Protein AF-A0A9E5ED87-F1 (afdb_monomer_lite)

pLDDT: mean 91.37, std 9.78, range [48.88, 98.62]

Radius of gyration: 17.87 Å; chains: 1; bounding box: 49×53×45 Å

Structure (mmCIF, N/CA/C/O backbone):
data_AF-A0A9E5ED87-F1
#
_entry.id   AF-A0A9E5ED87-F1
#
loop_
_atom_site.group_PDB
_atom_site.id
_atom_site.type_symbol
_atom_site.label_atom_id
_atom_site.label_alt_id
_atom_site.label_comp_id
_atom_site.label_asym_id
_atom_site.label_entity_id
_atom_site.label_seq_id
_atom_site.pdbx_PDB_ins_code
_atom_site.Cartn_x
_atom_site.Cartn_y
_atom_site.Cartn_z
_atom_site.occupancy
_atom_site.B_iso_or_equiv
_atom_site.auth_seq_id
_atom_site.auth_comp_id
_atom_site.auth_asym_id
_atom_site.auth_atom_id
_atom_site.pdbx_PDB_model_num
ATOM 1 N N . MET A 1 1 ? -8.571 -17.350 7.091 1.00 70.75 1 MET A N 1
ATOM 2 C CA . MET A 1 1 ? -7.496 -16.351 7.302 1.00 70.75 1 MET A CA 1
ATOM 3 C C . MET A 1 1 ? -8.154 -15.015 7.634 1.00 70.75 1 MET A C 1
ATOM 5 O O . MET A 1 1 ? -9.124 -14.682 6.965 1.00 70.75 1 MET A O 1
ATOM 9 N N . LYS A 1 2 ? -7.715 -14.290 8.672 1.00 86.62 2 LYS A N 1
ATOM 10 C CA . LYS A 1 2 ? -8.304 -12.982 9.034 1.00 86.62 2 LYS A CA 1
ATOM 11 C C . LYS A 1 2 ? -7.718 -11.874 8.153 1.00 86.62 2 LYS A C 1
ATOM 13 O O . LYS A 1 2 ? -6.539 -11.945 7.804 1.00 86.62 2 LYS A O 1
ATOM 18 N N . SER A 1 3 ? -8.492 -10.847 7.821 1.00 94.38 3 SER A N 1
ATOM 19 C CA . SER A 1 3 ? -7.959 -9.609 7.234 1.00 94.38 3 SER A CA 1
ATOM 20 C C . SER A 1 3 ? -7.042 -8.879 8.201 1.00 94.38 3 SER A C 1
ATOM 22 O O . SER A 1 3 ? -6.999 -9.190 9.396 1.00 94.38 3 SER A O 1
ATOM 24 N N . ILE A 1 4 ? -6.316 -7.901 7.675 1.00 96.94 4 ILE A N 1
ATOM 25 C CA . ILE A 1 4 ? -5.517 -6.973 8.466 1.00 96.94 4 ILE A CA 1
ATOM 26 C C . ILE A 1 4 ? -5.815 -5.531 8.054 1.00 96.94 4 ILE A C 1
ATOM 28 O O . ILE A 1 4 ? -6.082 -5.265 6.884 1.00 96.94 4 ILE A O 1
ATOM 32 N N . ALA A 1 5 ? -5.773 -4.603 9.001 1.00 97.81 5 ALA A N 1
ATOM 33 C CA . ALA A 1 5 ? -5.814 -3.171 8.765 1.00 97.81 5 ALA A CA 1
ATOM 34 C C . ALA A 1 5 ? -4.552 -2.537 9.358 1.00 97.81 5 ALA A C 1
ATOM 36 O O . ALA A 1 5 ? -4.281 -2.702 10.546 1.00 97.81 5 ALA A O 1
ATOM 37 N N . VAL A 1 6 ? -3.773 -1.840 8.532 1.00 98.44 6 VAL A N 1
ATOM 38 C CA . VAL A 1 6 ? -2.441 -1.334 8.901 1.00 98.44 6 VAL A CA 1
ATOM 39 C C . VAL A 1 6 ? -2.485 0.181 9.076 1.00 98.44 6 VAL A C 1
ATOM 41 O O . VAL A 1 6 ? -2.914 0.886 8.168 1.00 98.44 6 VAL A O 1
ATOM 44 N N . PHE A 1 7 ? -2.012 0.680 10.220 1.00 97.81 7 PHE A N 1
ATOM 45 C CA . PHE A 1 7 ? -2.009 2.097 10.608 1.00 97.81 7 PHE A CA 1
ATOM 46 C C . PHE A 1 7 ? -0.663 2.529 11.220 1.00 97.81 7 PHE A C 1
ATOM 48 O O . PHE A 1 7 ? -0.617 3.341 12.139 1.00 97.81 7 PHE A O 1
ATOM 55 N N . HIS A 1 8 ? 0.464 1.970 10.779 1.00 96.94 8 HIS A N 1
ATOM 56 C CA . HIS A 1 8 ? 1.771 2.422 11.268 1.00 96.94 8 HIS A CA 1
ATOM 57 C C . HIS A 1 8 ? 2.128 3.828 10.756 1.00 96.94 8 HIS A C 1
ATOM 59 O O . HIS A 1 8 ? 2.085 4.085 9.556 1.00 96.94 8 HIS A O 1
ATOM 65 N N . SER A 1 9 ? 2.554 4.722 11.651 1.00 93.50 9 SER A N 1
ATOM 66 C CA . SER A 1 9 ? 3.080 6.041 11.260 1.00 93.50 9 SER A CA 1
ATOM 67 C C . SER A 1 9 ? 4.445 5.959 10.575 1.00 93.50 9 SER A C 1
ATOM 69 O O . SER A 1 9 ? 4.753 6.801 9.737 1.00 93.50 9 SER A O 1
ATOM 71 N N . ASP A 1 10 ? 5.250 4.945 10.910 1.00 93.75 10 ASP A N 1
ATOM 72 C CA . ASP A 1 10 ? 6.524 4.676 10.242 1.00 93.75 10 ASP A CA 1
ATOM 73 C C . ASP A 1 10 ? 6.281 4.046 8.854 1.00 93.75 10 ASP A C 1
ATOM 75 O O . ASP A 1 10 ? 5.737 2.935 8.778 1.00 93.75 10 ASP A O 1
ATOM 79 N N . PRO A 1 11 ? 6.687 4.701 7.748 1.00 92.56 11 PRO A N 1
ATOM 80 C CA . PRO A 1 11 ? 6.401 4.215 6.400 1.00 92.56 11 PRO A CA 1
ATOM 81 C C . PRO A 1 11 ? 7.032 2.858 6.080 1.00 92.56 11 PRO A C 1
ATOM 83 O O . PRO A 1 11 ? 6.466 2.082 5.308 1.00 92.56 11 PRO A O 1
ATOM 86 N N . LYS A 1 12 ? 8.197 2.550 6.663 1.00 92.56 12 LYS A N 1
ATOM 87 C CA . LYS A 1 12 ? 8.900 1.287 6.417 1.00 92.56 12 LYS A CA 1
ATOM 88 C C . LYS A 1 12 ? 8.153 0.129 7.073 1.00 92.56 12 LYS A C 1
ATOM 90 O O . LYS A 1 12 ? 7.877 -0.863 6.402 1.00 92.56 12 LYS A O 1
ATOM 95 N N . LYS A 1 13 ? 7.772 0.276 8.344 1.00 95.31 13 LYS A N 1
ATOM 96 C CA . LYS A 1 13 ? 6.963 -0.704 9.077 1.00 95.31 13 LYS A CA 1
ATOM 97 C C . LYS A 1 13 ? 5.590 -0.879 8.431 1.00 95.31 13 LYS A C 1
ATOM 99 O O . LYS A 1 13 ? 5.134 -2.006 8.271 1.00 95.31 13 LYS A O 1
ATOM 104 N N . TYR A 1 14 ? 4.969 0.220 7.997 1.00 97.06 14 TYR A N 1
ATOM 105 C CA . TYR A 1 14 ? 3.706 0.188 7.260 1.00 97.06 14 TYR A CA 1
ATOM 106 C C . TYR A 1 14 ? 3.799 -0.695 6.013 1.00 97.06 14 TYR A C 1
ATOM 108 O O . TYR A 1 14 ? 3.010 -1.620 5.837 1.00 97.06 14 TYR A O 1
ATOM 116 N N . LEU A 1 15 ? 4.787 -0.425 5.155 1.00 95.81 15 LEU A N 1
ATOM 117 C CA . LEU A 1 15 ? 4.983 -1.175 3.919 1.00 95.81 15 LEU A CA 1
ATOM 118 C C . LEU A 1 15 ? 5.344 -2.631 4.182 1.00 95.81 15 LEU A C 1
ATOM 120 O O . LEU A 1 15 ? 4.827 -3.505 3.495 1.00 95.81 15 LEU A O 1
ATOM 124 N N . GLN A 1 16 ? 6.188 -2.905 5.174 1.00 95.94 16 GLN A N 1
ATOM 125 C CA . G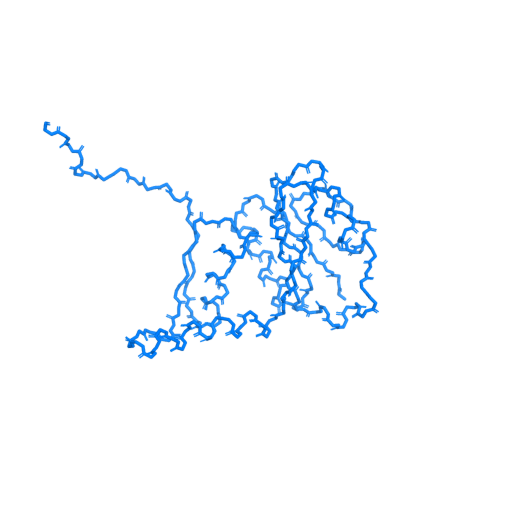LN A 1 16 ? 6.539 -4.272 5.539 1.00 95.94 16 GLN A CA 1
ATOM 126 C C . GLN A 1 16 ? 5.293 -5.089 5.902 1.00 95.94 16 GLN A C 1
ATOM 128 O O . GLN A 1 16 ? 5.124 -6.190 5.378 1.00 95.94 16 GLN A O 1
ATOM 133 N N . GLU A 1 17 ? 4.406 -4.545 6.735 1.00 97.62 17 GLU A N 1
ATOM 134 C CA . GLU A 1 17 ? 3.181 -5.232 7.155 1.00 97.62 17 GLU A CA 1
ATOM 135 C C . GLU A 1 17 ? 2.219 -5.433 5.974 1.00 97.62 17 GLU A C 1
ATOM 137 O O . GLU A 1 17 ? 1.752 -6.546 5.725 1.00 97.62 17 GLU A O 1
ATOM 142 N N . VAL A 1 18 ? 1.992 -4.380 5.175 1.00 97.25 18 VAL A N 1
ATOM 143 C CA . VAL A 1 18 ? 1.122 -4.439 3.987 1.00 97.25 18 VAL A CA 1
ATOM 144 C C . VAL A 1 18 ?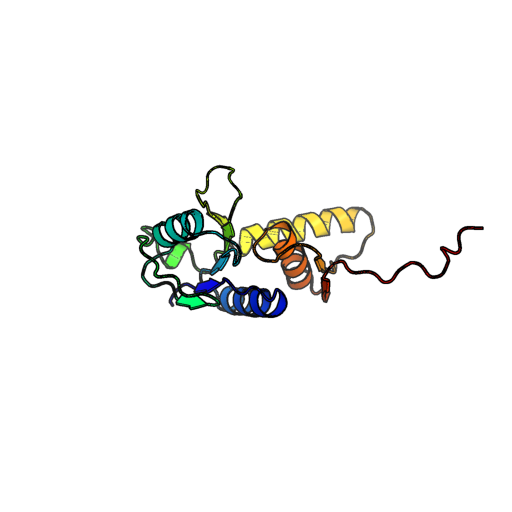 1.623 -5.471 2.979 1.00 97.25 18 VAL A C 1
ATOM 146 O O . VAL A 1 18 ? 0.848 -6.318 2.537 1.00 97.25 18 VAL A O 1
ATOM 149 N N . LEU A 1 19 ? 2.908 -5.432 2.619 1.00 95.38 19 LEU A N 1
ATOM 150 C CA . LEU A 1 19 ? 3.480 -6.335 1.619 1.00 95.38 19 LEU A CA 1
ATOM 151 C C . LEU A 1 19 ? 3.534 -7.779 2.122 1.00 95.38 19 LEU A C 1
ATOM 153 O O . LEU A 1 19 ? 3.278 -8.699 1.344 1.00 95.38 19 LEU A O 1
ATOM 157 N N . THR A 1 20 ? 3.813 -7.989 3.411 1.00 95.94 20 THR A N 1
ATOM 158 C CA . THR A 1 20 ? 3.797 -9.324 4.026 1.00 95.94 20 THR A CA 1
ATOM 159 C C . THR A 1 20 ? 2.388 -9.904 4.005 1.00 95.94 20 THR A C 1
ATOM 161 O O . THR A 1 20 ? 2.191 -11.037 3.565 1.00 95.94 20 THR A O 1
ATOM 164 N N . ALA A 1 21 ? 1.382 -9.138 4.425 1.00 95.06 21 ALA A N 1
ATOM 165 C CA . ALA A 1 21 ? 0.001 -9.601 4.422 1.00 95.06 21 ALA A CA 1
ATOM 166 C C . ALA A 1 21 ? -0.526 -9.857 3.001 1.00 95.06 21 ALA A C 1
ATOM 168 O O . ALA A 1 21 ? -1.121 -10.909 2.755 1.00 95.06 21 ALA A O 1
ATOM 169 N N . HIS A 1 22 ? -0.244 -8.950 2.062 1.00 93.44 22 HIS A N 1
ATOM 170 C CA . HIS A 1 22 ? -0.633 -9.091 0.659 1.00 93.44 22 HIS A CA 1
ATOM 171 C C . HIS A 1 22 ? 0.028 -10.310 -0.003 1.00 93.44 22 HIS A C 1
ATOM 173 O O . HIS A 1 22 ? -0.642 -11.077 -0.687 1.00 93.44 22 HIS A O 1
ATOM 179 N N . SER A 1 23 ? 1.317 -10.560 0.258 1.00 92.12 23 SER A N 1
ATOM 180 C CA . SER A 1 23 ? 2.024 -11.744 -0.267 1.00 92.12 23 SER A CA 1
ATOM 181 C C . SER A 1 23 ? 1.469 -13.060 0.292 1.00 92.12 23 SER A C 1
ATOM 183 O O . SER A 1 23 ? 1.527 -14.087 -0.375 1.00 92.12 23 SER A O 1
ATOM 185 N N . ASN A 1 24 ? 0.861 -13.024 1.481 1.00 92.56 24 ASN A N 1
ATOM 186 C CA . ASN A 1 24 ? 0.118 -14.143 2.069 1.00 92.56 24 ASN A CA 1
ATOM 187 C C . ASN A 1 24 ? -1.354 -14.200 1.611 1.00 92.56 24 ASN A C 1
ATOM 189 O O . ASN A 1 24 ? -2.170 -14.875 2.238 1.00 92.56 24 ASN A O 1
ATOM 193 N N . SER A 1 25 ? -1.713 -13.477 0.542 1.00 91.75 25 SER A N 1
ATOM 194 C CA . SER A 1 25 ? -3.069 -13.387 -0.019 1.00 91.75 25 SER A CA 1
ATOM 195 C C . SER A 1 25 ? -4.133 -12.914 0.979 1.00 91.75 25 SER A C 1
ATOM 197 O O . SER A 1 25 ? -5.322 -13.166 0.792 1.00 91.75 25 SER A O 1
ATOM 199 N N . ARG A 1 26 ? -3.750 -12.216 2.054 1.00 93.00 26 ARG A N 1
ATOM 200 C CA . ARG A 1 26 ? -4.717 -11.686 3.021 1.00 93.00 26 ARG A CA 1
ATOM 201 C C . ARG A 1 26 ? -5.351 -10.405 2.473 1.00 93.00 26 ARG A C 1
ATOM 203 O O . ARG A 1 26 ? -4.634 -9.597 1.889 1.00 93.00 26 ARG A O 1
ATOM 210 N N . PRO A 1 27 ? -6.647 -10.165 2.723 1.00 95.50 27 PRO A N 1
ATOM 211 C CA . PRO A 1 27 ? -7.236 -8.857 2.479 1.00 95.50 27 PRO A CA 1
ATOM 212 C C . PRO A 1 27 ? -6.600 -7.811 3.413 1.00 95.50 27 PRO A C 1
ATOM 214 O O . PRO A 1 27 ? -6.536 -8.030 4.631 1.00 95.50 27 PRO A O 1
ATOM 217 N N . VAL A 1 28 ? -6.147 -6.684 2.859 1.00 97.38 28 VAL A N 1
ATOM 218 C CA . VAL A 1 28 ? -5.419 -5.633 3.593 1.00 97.38 28 VAL A CA 1
ATOM 219 C C . VAL A 1 28 ? -6.131 -4.291 3.470 1.00 97.38 28 VAL A C 1
ATOM 221 O O . VAL A 1 28 ? -6.284 -3.758 2.374 1.00 97.38 28 VAL A O 1
ATOM 224 N N . PHE A 1 29 ? -6.504 -3.700 4.600 1.00 97.38 29 PHE A N 1
ATOM 225 C CA . PHE A 1 29 ? -7.006 -2.333 4.677 1.00 97.38 29 PHE A CA 1
ATOM 226 C C . PHE A 1 29 ? -5.868 -1.361 4.949 1.00 97.38 29 PHE A C 1
ATOM 228 O O . PHE A 1 29 ? -5.147 -1.487 5.941 1.00 97.38 29 PHE A O 1
ATOM 235 N N . LEU A 1 30 ? -5.720 -0.376 4.069 1.00 97.69 30 LEU A N 1
ATOM 236 C CA . LEU A 1 30 ? -4.708 0.653 4.214 1.00 97.69 30 LEU A CA 1
ATOM 237 C C . LEU A 1 30 ? -5.277 1.769 5.092 1.00 97.69 30 LEU A C 1
ATOM 239 O O . LEU A 1 30 ? -6.046 2.617 4.650 1.00 97.69 30 LEU A O 1
ATOM 243 N N . GLY A 1 31 ? -4.940 1.747 6.374 1.00 96.69 31 GLY A N 1
ATOM 244 C CA . GLY A 1 31 ? -5.324 2.788 7.315 1.00 96.69 31 GLY A CA 1
ATOM 245 C C . GLY A 1 31 ? -4.422 4.013 7.205 1.00 96.69 31 GLY A C 1
ATOM 246 O O . GLY A 1 31 ? -3.212 3.875 7.029 1.00 96.69 31 GLY A O 1
ATOM 247 N N . ASN A 1 32 ? -4.987 5.216 7.335 1.00 95.19 32 ASN A N 1
ATOM 248 C CA . ASN A 1 32 ? -4.180 6.418 7.539 1.00 95.19 32 ASN A CA 1
ATOM 249 C C . ASN A 1 32 ? -3.950 6.617 9.054 1.00 95.19 32 ASN A C 1
ATOM 251 O O . ASN A 1 32 ? -4.925 6.837 9.777 1.00 95.19 32 ASN A O 1
ATOM 255 N N . PRO A 1 33 ? -2.697 6.571 9.547 1.00 94.44 33 PRO A N 1
ATOM 256 C CA . PRO A 1 33 ? -2.366 6.788 10.960 1.00 94.44 33 PRO A CA 1
ATOM 257 C C . PRO A 1 33 ? -2.725 8.189 11.473 1.00 94.44 33 PRO A C 1
ATOM 259 O O . PRO A 1 33 ? -2.832 8.387 12.677 1.00 94.44 33 PRO A O 1
ATOM 262 N N . ASN A 1 34 ? -2.906 9.157 10.571 1.00 92.88 34 ASN A N 1
ATOM 263 C CA . ASN A 1 34 ? -3.180 10.554 10.908 1.00 92.88 34 ASN A CA 1
ATOM 264 C C . ASN A 1 34 ? -4.677 10.896 10.908 1.00 92.88 34 ASN A C 1
ATOM 266 O O . ASN A 1 34 ? -5.035 12.065 11.040 1.00 92.88 34 ASN A O 1
ATOM 270 N N . TRP A 1 35 ? -5.557 9.912 10.706 1.00 93.62 35 TRP A N 1
ATOM 271 C CA . TRP A 1 35 ? -6.998 10.135 10.768 1.00 93.62 35 TRP A CA 1
ATOM 272 C C . TRP A 1 35 ? -7.441 10.573 12.163 1.00 93.62 35 TRP A C 1
ATOM 274 O O . TRP A 1 35 ? -7.043 9.995 13.174 1.00 93.62 35 TRP A O 1
ATOM 284 N N . GLY A 1 36 ? -8.313 11.578 12.204 1.00 92.88 36 GLY A N 1
ATOM 285 C CA . GLY A 1 36 ? -8.959 12.024 13.424 1.00 92.88 36 GLY A CA 1
ATOM 286 C C . GLY A 1 36 ? -10.102 11.096 13.855 1.00 92.88 36 GLY A C 1
ATOM 287 O O . GLY A 1 36 ? -10.452 10.132 13.165 1.00 92.88 36 GLY A O 1
ATOM 288 N N . PRO A 1 37 ? -10.754 11.395 14.994 1.00 93.25 37 PRO A N 1
ATOM 289 C CA . PRO A 1 37 ? -11.789 10.532 15.566 1.00 93.25 37 PRO A CA 1
ATOM 290 C C . PRO A 1 37 ? -12.964 10.235 14.623 1.00 93.25 37 PRO A C 1
ATOM 292 O O . PRO A 1 37 ? -13.493 9.123 14.623 1.00 93.25 37 PRO A O 1
ATOM 295 N N . ALA A 1 38 ? -13.375 11.210 13.805 1.00 92.38 38 ALA A N 1
ATOM 296 C CA . ALA A 1 38 ? -14.479 11.040 12.860 1.00 92.38 38 ALA A CA 1
ATOM 297 C C . ALA A 1 38 ? -14.133 10.034 11.751 1.00 92.38 38 ALA A C 1
ATOM 299 O O . ALA A 1 38 ? -14.928 9.140 11.452 1.00 92.38 38 ALA A O 1
ATOM 300 N N . GLU A 1 39 ? -12.929 10.137 11.188 1.00 94.62 39 GLU A N 1
ATOM 301 C CA . GLU A 1 39 ? -12.459 9.242 10.132 1.00 94.62 39 GLU A CA 1
ATOM 302 C C . GLU A 1 39 ? -12.188 7.841 10.677 1.00 94.62 39 GLU A C 1
ATOM 304 O O . GLU A 1 39 ? -12.591 6.862 10.054 1.00 94.62 39 GLU A O 1
ATOM 309 N N . LEU A 1 40 ? -11.600 7.728 11.872 1.00 94.94 40 LEU A N 1
ATOM 310 C CA . LEU A 1 40 ? -11.403 6.445 12.550 1.00 94.94 40 LEU A CA 1
ATOM 311 C C . LEU A 1 40 ? -12.737 5.747 12.833 1.00 94.94 40 LEU A C 1
ATOM 313 O O . LEU A 1 40 ? -12.881 4.558 12.550 1.00 94.94 40 LEU A O 1
ATOM 317 N N . LYS A 1 41 ? -13.749 6.484 13.309 1.00 94.50 41 LYS A N 1
ATOM 318 C CA . LYS A 1 41 ? -15.106 5.948 13.493 1.00 94.50 41 LYS A CA 1
ATOM 319 C C . LYS A 1 41 ? -15.708 5.483 12.165 1.00 94.50 41 LYS A C 1
ATOM 321 O O . LYS A 1 41 ? -16.286 4.399 12.105 1.00 94.50 41 LYS A O 1
ATOM 326 N N . SER A 1 42 ? -15.553 6.273 11.101 1.00 94.25 42 SER A N 1
ATOM 327 C CA . SER A 1 42 ? -15.999 5.898 9.755 1.00 94.25 42 SER A CA 1
ATOM 328 C C . SER A 1 42 ? -15.280 4.644 9.244 1.00 94.25 42 SER A C 1
ATOM 330 O O . SER A 1 42 ? -15.921 3.780 8.656 1.00 94.25 42 SER A O 1
ATOM 332 N N . ALA A 1 43 ? -13.971 4.518 9.469 1.00 95.06 43 ALA A N 1
ATOM 333 C CA . ALA A 1 43 ? -13.185 3.356 9.068 1.00 95.06 43 ALA A CA 1
ATOM 334 C C . ALA A 1 43 ? -13.596 2.101 9.851 1.00 95.06 43 ALA A C 1
ATOM 336 O O . ALA A 1 43 ? -13.817 1.054 9.247 1.00 95.06 43 ALA A O 1
ATOM 337 N N . ALA A 1 44 ? -13.785 2.208 11.171 1.00 96.06 44 ALA A N 1
ATOM 338 C CA . ALA A 1 44 ? -14.246 1.103 12.012 1.00 96.06 44 ALA A CA 1
ATOM 339 C C . ALA A 1 44 ? -15.577 0.513 11.526 1.00 96.06 44 ALA A C 1
ATOM 341 O O . ALA A 1 44 ? -15.758 -0.699 11.552 1.00 96.06 44 ALA A O 1
ATOM 342 N N . GLN A 1 45 ? -16.498 1.348 11.037 1.00 95.06 45 GLN A N 1
ATOM 343 C CA . GLN A 1 45 ? -17.782 0.894 10.491 1.00 95.06 45 GLN A CA 1
ATOM 344 C C . GLN A 1 45 ? -17.659 0.135 9.162 1.00 95.06 45 GLN A C 1
ATOM 346 O O . GLN A 1 45 ? -18.560 -0.625 8.820 1.00 95.06 45 GLN A O 1
ATOM 351 N N . LEU A 1 46 ? -16.574 0.335 8.412 1.00 94.19 46 LEU A N 1
ATOM 352 C CA . LEU A 1 46 ? -16.346 -0.308 7.114 1.00 94.19 46 LEU A CA 1
ATOM 353 C C . LEU A 1 46 ? -15.458 -1.551 7.217 1.00 94.19 46 LEU A C 1
ATOM 355 O O . LEU A 1 46 ? -15.583 -2.464 6.406 1.00 94.19 46 LEU A O 1
ATOM 359 N N . ILE A 1 47 ? -14.557 -1.587 8.197 1.00 95.62 47 ILE A N 1
ATOM 360 C CA . ILE A 1 47 ? -13.622 -2.694 8.386 1.00 95.62 47 ILE A CA 1
ATOM 361 C C . ILE A 1 47 ? -14.352 -3.856 9.089 1.00 95.62 47 ILE A C 1
ATOM 363 O O . ILE A 1 47 ? -14.945 -3.636 10.150 1.00 95.62 47 ILE A O 1
ATOM 367 N N . PRO A 1 48 ? -14.309 -5.093 8.550 1.00 95.19 48 PRO A N 1
ATOM 368 C CA . PRO A 1 48 ? -14.967 -6.250 9.156 1.00 95.19 48 PRO A CA 1
ATOM 369 C C . PRO A 1 48 ? -14.525 -6.495 10.605 1.00 95.19 48 PRO A C 1
ATOM 371 O O . PRO A 1 48 ? -13.328 -6.438 10.886 1.00 95.19 48 PRO A O 1
ATOM 374 N N . LYS A 1 49 ? -15.464 -6.839 11.500 1.00 94.00 49 LYS A N 1
ATOM 375 C CA . LYS A 1 49 ? -15.235 -7.076 12.948 1.00 94.00 49 LYS A CA 1
ATOM 376 C C . LYS A 1 49 ? -14.042 -7.978 13.285 1.00 94.00 49 LYS A C 1
ATOM 378 O O . LYS A 1 49 ? -13.345 -7.736 14.258 1.00 94.00 49 LYS A O 1
ATOM 383 N N . GLU A 1 50 ? -13.792 -8.996 12.466 1.00 91.75 50 GLU A N 1
ATOM 384 C CA . GLU A 1 50 ? -12.716 -9.976 12.676 1.00 91.75 50 GLU A CA 1
ATOM 385 C C . GLU A 1 50 ? -11.341 -9.520 12.156 1.00 91.75 50 GLU A C 1
ATOM 387 O O . GLU A 1 50 ? -10.389 -10.302 12.151 1.00 91.75 50 GLU A O 1
ATOM 392 N N . THR A 1 51 ? -11.222 -8.284 11.668 1.00 95.62 51 THR A N 1
ATOM 393 C CA . THR A 1 51 ? -9.970 -7.752 11.118 1.00 95.62 51 THR A CA 1
ATOM 394 C C . THR A 1 51 ? -8.955 -7.506 12.228 1.00 95.62 51 THR A C 1
ATOM 396 O O . THR A 1 51 ? -9.259 -6.857 13.225 1.00 95.62 51 THR A O 1
ATOM 399 N N . ILE A 1 52 ? -7.726 -7.982 12.030 1.00 96.81 52 ILE A N 1
ATOM 400 C CA . ILE A 1 52 ? -6.595 -7.654 12.905 1.00 96.81 52 ILE A CA 1
ATOM 401 C C . ILE A 1 52 ? -6.178 -6.210 12.628 1.00 96.81 52 ILE A C 1
ATOM 403 O O . ILE A 1 52 ? -6.031 -5.838 11.467 1.00 96.81 52 ILE A O 1
ATOM 407 N N . VAL A 1 53 ? -5.985 -5.396 13.662 1.00 98.00 53 VAL A N 1
ATOM 408 C CA . VAL A 1 53 ? -5.558 -3.999 13.512 1.00 98.00 53 VAL A CA 1
ATOM 409 C C . VAL A 1 53 ? -4.129 -3.851 14.013 1.00 98.00 53 VAL A C 1
ATOM 411 O O . VAL A 1 53 ? -3.847 -4.182 15.160 1.00 98.00 53 VAL A O 1
ATOM 414 N N . GLU A 1 54 ? -3.256 -3.308 13.167 1.00 97.94 54 GLU A N 1
ATOM 415 C CA . GLU A 1 54 ? -1.856 -3.040 13.489 1.00 97.94 54 GLU A CA 1
ATOM 416 C C . GLU A 1 54 ? -1.556 -1.541 13.498 1.00 97.94 54 GLU A C 1
ATOM 418 O O . GLU A 1 54 ? -1.977 -0.788 12.618 1.00 97.94 54 GLU A O 1
ATOM 423 N N . GLY A 1 55 ? -0.768 -1.103 14.480 1.00 96.31 55 GLY A N 1
ATOM 424 C CA . GLY A 1 55 ? -0.230 0.259 14.567 1.00 96.31 55 GLY A CA 1
ATOM 425 C C . GLY A 1 55 ? -1.050 1.261 15.374 1.00 96.31 55 GLY A C 1
ATOM 426 O O . GLY A 1 55 ? -0.462 2.216 15.872 1.00 96.31 55 GLY A O 1
ATOM 427 N N . ILE A 1 56 ? -2.347 1.022 15.579 1.00 96.31 56 ILE A N 1
ATOM 428 C CA . ILE A 1 56 ? -3.205 1.816 16.473 1.00 96.31 56 ILE A CA 1
ATOM 429 C C . ILE A 1 56 ? -4.188 0.918 17.226 1.00 96.31 56 ILE A C 1
ATOM 431 O O . ILE A 1 56 ? -4.402 -0.235 16.859 1.00 96.31 56 ILE A O 1
ATOM 435 N N . HIS A 1 57 ? -4.852 1.482 18.235 1.00 94.88 57 HIS A N 1
ATOM 436 C CA . HIS A 1 57 ? -6.029 0.867 18.837 1.00 94.88 57 HIS A CA 1
ATOM 437 C C . HIS A 1 57 ? -7.299 1.327 18.105 1.00 94.88 57 HIS A C 1
ATOM 439 O O . HIS A 1 57 ? -7.739 2.465 18.254 1.00 94.88 57 HIS A O 1
ATOM 445 N N . LEU A 1 58 ? -7.892 0.434 17.313 1.00 95.62 58 LEU A N 1
ATOM 446 C CA . LEU A 1 58 ? -9.182 0.625 16.651 1.00 95.62 58 LEU A CA 1
ATOM 447 C C . LEU A 1 58 ? -9.979 -0.669 16.798 1.00 95.62 58 LEU A C 1
ATOM 449 O O . LEU A 1 58 ? -9.442 -1.740 16.538 1.00 95.62 58 LEU A O 1
ATOM 453 N N . THR A 1 59 ? -11.250 -0.579 17.185 1.00 97.00 59 THR A N 1
ATOM 454 C CA . THR A 1 59 ? -12.146 -1.745 17.204 1.00 97.00 59 THR A CA 1
ATOM 455 C C . THR A 1 59 ? -12.988 -1.749 15.928 1.00 97.00 59 THR A C 1
ATOM 457 O O . THR A 1 59 ? -13.801 -0.841 15.751 1.00 97.00 59 THR A O 1
ATOM 460 N N . PRO A 1 60 ? -12.823 -2.727 15.021 1.00 96.81 60 PRO A N 1
ATOM 461 C CA . PRO A 1 60 ? -13.662 -2.827 13.836 1.00 96.81 60 PRO A CA 1
ATOM 462 C C . PRO A 1 60 ? -15.099 -3.237 14.183 1.00 96.81 60 PRO A C 1
ATOM 464 O O . PRO A 1 60 ? -15.352 -4.058 15.065 1.00 96.81 60 PRO A O 1
ATOM 467 N N . HIS A 1 61 ? -16.059 -2.677 13.458 1.00 95.56 61 HIS A N 1
ATOM 468 C CA . HIS A 1 61 ? -17.495 -2.875 13.664 1.00 95.56 61 HIS A CA 1
ATOM 469 C C . HIS A 1 61 ? -18.243 -3.259 12.385 1.00 95.56 61 HIS A C 1
ATOM 471 O O . HIS A 1 61 ? -19.411 -3.645 12.466 1.00 95.56 61 HIS A O 1
ATOM 477 N N . GLY A 1 62 ? -17.588 -3.175 11.228 1.00 91.38 62 GLY A N 1
ATOM 478 C CA . GLY A 1 62 ? -18.191 -3.456 9.936 1.00 91.38 62 GLY A CA 1
ATOM 479 C C . GLY A 1 62 ? -18.619 -4.908 9.774 1.00 91.38 62 GLY A C 1
ATOM 480 O O . GLY A 1 62 ? -18.051 -5.840 10.352 1.00 91.38 62 GLY A O 1
ATOM 481 N N . THR A 1 63 ? -19.645 -5.106 8.959 1.00 89.56 63 THR A N 1
ATOM 482 C CA . THR A 1 63 ? -20.041 -6.431 8.489 1.00 89.56 63 THR A CA 1
ATOM 483 C C . THR A 1 63 ? -19.117 -6.867 7.361 1.00 89.56 63 THR A C 1
ATOM 485 O O . THR A 1 63 ? -18.754 -6.059 6.506 1.00 89.56 63 THR A O 1
ATOM 488 N N . ALA A 1 64 ? -18.751 -8.146 7.332 1.00 82.81 64 ALA A N 1
ATOM 489 C CA . ALA A 1 64 ? -18.046 -8.694 6.183 1.00 82.81 64 ALA A CA 1
ATOM 490 C C . ALA A 1 64 ? -18.937 -8.630 4.919 1.00 82.81 64 ALA A C 1
ATOM 492 O O . ALA A 1 64 ? -20.156 -8.789 5.036 1.00 82.81 64 ALA A O 1
ATOM 493 N N . PRO A 1 65 ? -18.363 -8.408 3.721 1.00 78.75 65 PRO A N 1
ATOM 494 C CA . PRO A 1 65 ? -19.085 -8.564 2.458 1.00 78.75 65 PRO A CA 1
ATOM 495 C C . PRO A 1 65 ? -19.669 -9.977 2.295 1.00 78.75 65 PRO A C 1
ATOM 497 O O . PRO A 1 65 ? -19.129 -10.938 2.837 1.00 78.75 65 PRO A O 1
ATOM 500 N N . ALA A 1 66 ? -20.733 -10.122 1.499 1.00 79.88 66 ALA A N 1
ATOM 501 C CA . ALA A 1 66 ? -21.465 -11.389 1.348 1.00 79.88 66 ALA A CA 1
ATOM 502 C C . ALA A 1 66 ? -20.604 -12.573 0.851 1.00 79.88 66 ALA A C 1
ATOM 504 O O . ALA A 1 66 ? -20.854 -13.714 1.214 1.00 79.88 66 ALA A O 1
ATOM 505 N N . ASN A 1 67 ? -19.580 -12.298 0.042 1.00 81.00 67 ASN A N 1
ATOM 506 C CA . ASN A 1 67 ? -18.652 -13.265 -0.559 1.00 81.00 67 ASN A CA 1
ATOM 507 C C . ASN A 1 67 ? -17.258 -13.246 0.101 1.00 81.00 67 ASN A C 1
ATOM 509 O O . ASN A 1 67 ? -16.239 -13.530 -0.533 1.00 81.00 67 ASN A O 1
ATOM 513 N N . TRP A 1 68 ? -17.197 -12.858 1.373 1.00 82.12 68 TRP A N 1
ATOM 514 C CA . TRP A 1 68 ? -15.981 -12.873 2.175 1.00 82.12 68 TRP A CA 1
ATOM 515 C C . TRP A 1 68 ? -15.687 -14.269 2.758 1.00 82.12 68 TRP A C 1
ATOM 517 O O . TRP A 1 68 ? -16.602 -14.900 3.282 1.00 82.12 68 TRP A O 1
ATOM 527 N N . PRO A 1 69 ? -14.423 -14.738 2.787 1.00 78.31 69 PRO A N 1
ATOM 528 C CA . PRO A 1 69 ? -13.228 -14.089 2.247 1.00 78.31 69 PRO A CA 1
ATOM 529 C C . PRO A 1 69 ? -12.955 -14.408 0.769 1.00 78.31 69 PRO A C 1
ATOM 531 O O . PRO A 1 69 ? -12.099 -13.756 0.189 1.00 78.31 69 PRO A O 1
ATOM 534 N N . GLU A 1 70 ? -13.649 -15.369 0.156 1.00 82.31 70 GLU A N 1
ATOM 535 C CA . GLU A 1 70 ? -13.291 -15.964 -1.145 1.00 82.31 70 GLU A CA 1
ATOM 536 C C . GLU A 1 70 ? -12.976 -14.940 -2.245 1.00 82.31 70 GLU A C 1
ATOM 538 O O . GLU A 1 70 ? -11.903 -14.985 -2.839 1.00 82.31 70 GLU A O 1
ATOM 543 N N . ALA A 1 71 ? -13.862 -13.970 -2.471 1.00 84.06 71 ALA A N 1
ATOM 544 C CA . ALA A 1 71 ? -13.693 -12.984 -3.541 1.00 84.06 71 ALA A CA 1
ATOM 545 C C . ALA A 1 71 ? -12.776 -11.802 -3.180 1.00 84.06 71 ALA A C 1
ATOM 547 O O . ALA A 1 71 ? -12.552 -10.918 -4.006 1.00 84.06 71 ALA A O 1
ATOM 548 N N . TRP A 1 72 ? -12.308 -11.750 -1.933 1.00 89.50 72 TRP A N 1
ATOM 549 C CA . TRP A 1 72 ? -11.594 -10.608 -1.360 1.00 89.50 72 TRP A CA 1
ATOM 550 C C . TRP A 1 72 ? -10.200 -10.965 -0.858 1.00 89.50 72 TRP A C 1
ATOM 552 O O . TRP A 1 72 ? -9.469 -10.079 -0.410 1.00 89.50 72 TRP A O 1
ATOM 562 N N . MET A 1 73 ? -9.832 -12.247 -0.914 1.00 90.56 73 MET A N 1
ATOM 563 C CA . MET A 1 73 ? -8.446 -12.675 -0.769 1.00 90.56 73 MET A CA 1
ATOM 564 C C . MET A 1 73 ? -7.589 -11.902 -1.762 1.00 90.56 73 MET A C 1
ATOM 566 O O . MET A 1 73 ? -8.038 -11.665 -2.871 1.00 90.56 73 MET A O 1
ATOM 570 N N . ASP A 1 74 ? -6.387 -11.520 -1.337 1.00 92.19 74 ASP A N 1
ATOM 571 C CA . ASP A 1 74 ? -5.437 -10.677 -2.077 1.00 92.19 74 ASP A CA 1
ATOM 572 C C . ASP A 1 74 ? -5.848 -9.212 -2.332 1.00 92.19 74 ASP A C 1
ATOM 574 O O . ASP A 1 74 ? -5.051 -8.436 -2.865 1.00 92.19 74 ASP A O 1
ATOM 578 N N . CYS A 1 75 ? -7.043 -8.789 -1.908 1.00 95.38 75 CYS A N 1
ATOM 579 C CA . CYS A 1 75 ? -7.467 -7.409 -2.108 1.00 95.38 75 CYS A CA 1
ATOM 580 C C . CYS A 1 75 ? -6.734 -6.426 -1.183 1.00 95.38 75 CYS A C 1
ATOM 582 O O . CYS A 1 75 ? -6.640 -6.617 0.032 1.00 95.38 75 CYS A O 1
ATOM 584 N N . LEU A 1 76 ? -6.323 -5.297 -1.756 1.00 96.88 76 LEU A N 1
ATOM 585 C CA . LEU A 1 76 ? -5.954 -4.074 -1.057 1.00 96.88 76 LEU A CA 1
ATOM 586 C C . LEU A 1 76 ? -7.137 -3.100 -1.069 1.00 96.88 76 LEU A C 1
ATOM 588 O O . LEU A 1 76 ? -7.658 -2.733 -2.125 1.00 96.88 76 LEU A O 1
ATOM 592 N N . PHE A 1 77 ? -7.527 -2.648 0.117 1.00 96.56 77 PHE A N 1
ATOM 593 C CA . PHE A 1 77 ? -8.543 -1.627 0.333 1.00 96.56 77 PHE A CA 1
ATOM 594 C C . PHE A 1 77 ? -7.824 -0.305 0.571 1.00 96.56 77 PHE A C 1
ATOM 596 O O . PHE A 1 77 ? -7.337 -0.032 1.669 1.00 96.56 77 PHE A O 1
ATOM 603 N N . ILE A 1 78 ? -7.720 0.499 -0.482 1.00 95.88 78 ILE A N 1
ATOM 604 C CA . ILE A 1 78 ? -6.965 1.749 -0.485 1.00 95.88 78 ILE A CA 1
ATOM 605 C C . ILE A 1 78 ? -7.916 2.896 -0.134 1.00 95.88 78 ILE A C 1
ATOM 607 O O . ILE A 1 78 ? -8.952 3.048 -0.787 1.00 95.88 78 ILE A O 1
ATOM 611 N N . PRO A 1 79 ? -7.617 3.719 0.881 1.00 93.94 79 PRO A N 1
ATOM 612 C CA . PRO A 1 79 ? -8.486 4.813 1.256 1.00 93.94 79 PRO A CA 1
ATOM 613 C C . PRO A 1 79 ? -8.470 5.892 0.178 1.00 93.94 79 PRO A C 1
ATOM 615 O O . PRO A 1 79 ? -7.418 6.315 -0.306 1.00 93.94 79 PRO A O 1
ATOM 618 N N . THR A 1 80 ? -9.650 6.384 -0.173 1.00 87.44 80 THR A N 1
ATOM 619 C CA . THR A 1 80 ? -9.805 7.548 -1.047 1.00 87.44 80 THR A CA 1
ATOM 620 C C . THR A 1 80 ? -10.172 8.758 -0.200 1.00 87.44 80 THR A C 1
ATOM 622 O O . THR A 1 80 ? -11.066 8.667 0.644 1.00 87.44 80 THR A O 1
ATOM 625 N N . GLY A 1 81 ? -9.497 9.887 -0.421 1.00 70.19 81 GLY A N 1
ATOM 626 C CA . GLY A 1 81 ? -9.803 11.134 0.275 1.00 70.19 81 GLY A CA 1
ATOM 627 C C . GLY A 1 81 ? -11.216 11.638 -0.035 1.00 70.19 81 GLY A C 1
ATOM 628 O O . GLY A 1 81 ? -11.688 11.544 -1.167 1.00 70.19 81 GLY A O 1
ATOM 629 N N . GLY A 1 82 ? -11.877 12.196 0.976 1.00 57.25 82 GLY A N 1
ATOM 630 C CA . GLY A 1 82 ? -13.127 12.937 0.850 1.00 57.25 82 GLY A CA 1
ATOM 631 C C . GLY A 1 82 ? -13.133 14.074 1.865 1.00 57.25 82 GLY A C 1
ATOM 632 O O . GLY A 1 82 ? -12.783 13.872 3.023 1.00 57.25 82 GLY A O 1
ATOM 633 N N . THR A 1 83 ? -13.531 15.273 1.451 1.00 57.66 83 THR A N 1
ATOM 634 C CA . THR A 1 83 ? -13.477 16.519 2.241 1.00 57.66 83 THR A CA 1
ATOM 635 C C . THR A 1 83 ? -14.493 16.595 3.396 1.00 57.66 83 THR A C 1
ATOM 637 O O . THR A 1 83 ? -14.770 17.673 3.903 1.00 57.66 83 THR A O 1
ATOM 640 N N . GLY A 1 84 ? -15.055 15.467 3.844 1.00 65.25 84 GLY A N 1
ATOM 641 C CA . GLY A 1 84 ? -16.176 15.434 4.795 1.00 65.25 84 GLY A CA 1
ATOM 642 C C . GLY A 1 84 ? -16.034 14.444 5.952 1.00 65.25 84 GLY A C 1
ATOM 643 O O . GLY A 1 84 ? -17.051 14.025 6.498 1.00 65.25 84 GLY A O 1
ATOM 644 N N . GLY A 1 85 ? -14.817 13.990 6.275 1.00 72.12 85 GLY A N 1
ATOM 645 C CA . GLY A 1 85 ? -14.565 13.056 7.388 1.00 72.12 85 GLY A CA 1
ATOM 646 C C . GLY A 1 85 ? -15.111 11.632 7.189 1.00 72.12 85 GLY A C 1
ATOM 647 O O . GLY A 1 85 ? -15.024 10.802 8.091 1.00 72.12 85 GLY A O 1
ATOM 648 N N . LYS A 1 86 ? -15.673 11.332 6.012 1.00 86.25 86 LYS A N 1
ATOM 649 C CA . LYS A 1 86 ? -16.142 9.994 5.632 1.00 86.25 86 LYS A CA 1
ATOM 650 C C . LYS A 1 86 ? -15.055 9.264 4.859 1.00 86.25 86 LYS A C 1
ATOM 652 O O . LYS A 1 86 ? -14.669 9.695 3.772 1.00 86.25 86 LYS A O 1
ATOM 657 N N . VAL A 1 87 ? -14.619 8.136 5.402 1.00 91.31 87 VAL A N 1
ATOM 658 C CA . VAL A 1 87 ? -13.669 7.237 4.747 1.00 91.31 87 VAL A CA 1
ATOM 659 C C . VAL A 1 87 ? -14.409 6.404 3.704 1.00 91.31 87 VAL A C 1
ATOM 661 O O . VAL A 1 87 ? -15.526 5.944 3.933 1.00 91.31 87 VAL A O 1
ATOM 664 N N . LYS A 1 88 ? -13.775 6.201 2.551 1.00 93.12 88 LYS A N 1
ATOM 665 C CA . LYS A 1 88 ? -14.165 5.200 1.554 1.00 93.12 88 LYS A CA 1
ATOM 666 C C . LYS A 1 88 ? -12.925 4.418 1.157 1.00 93.12 88 LYS A C 1
ATOM 668 O O . LYS A 1 88 ? -11.837 4.991 1.113 1.00 93.12 88 LYS A O 1
ATOM 673 N N . PHE A 1 89 ? -13.107 3.146 0.829 1.00 94.12 89 PHE A N 1
ATOM 674 C CA . PHE A 1 89 ? -12.047 2.308 0.291 1.00 94.12 89 PHE A CA 1
ATOM 675 C C . PHE A 1 89 ? -12.344 1.969 -1.165 1.00 94.12 89 PHE A C 1
ATOM 677 O O . PHE A 1 89 ? -13.423 1.467 -1.476 1.00 94.12 89 PHE A O 1
ATOM 684 N N . VAL A 1 90 ? -11.379 2.228 -2.046 1.00 94.94 90 VAL A N 1
ATOM 685 C CA . VAL A 1 90 ? -11.337 1.587 -3.359 1.00 94.94 90 VAL A CA 1
ATOM 686 C C . VAL A 1 90 ? -10.665 0.231 -3.207 1.00 94.94 90 VAL A C 1
ATOM 688 O O . VAL A 1 90 ? -9.749 0.066 -2.403 1.00 94.94 90 VAL A O 1
ATOM 691 N N . ILE A 1 91 ? -11.145 -0.749 -3.958 1.00 94.56 91 ILE A N 1
ATOM 692 C CA . ILE A 1 91 ? -10.721 -2.136 -3.824 1.00 94.56 91 ILE A CA 1
ATOM 693 C C . ILE A 1 91 ? -9.960 -2.510 -5.081 1.00 94.56 91 ILE A C 1
ATOM 695 O O . ILE A 1 91 ? -10.477 -2.382 -6.191 1.00 94.56 91 ILE A O 1
ATOM 699 N N . HIS A 1 92 ? -8.746 -3.004 -4.893 1.00 95.62 92 HIS A N 1
ATOM 700 C CA . HIS A 1 92 ? -7.941 -3.570 -5.957 1.00 95.62 92 HIS A CA 1
ATOM 701 C C . HIS A 1 92 ? -7.447 -4.948 -5.548 1.00 95.62 92 HIS A C 1
ATOM 703 O O . HIS A 1 92 ? -7.068 -5.142 -4.403 1.00 95.62 92 HIS A O 1
ATOM 709 N N . ASN A 1 93 ? -7.399 -5.879 -6.491 1.00 94.06 93 ASN A N 1
ATOM 710 C CA . ASN A 1 93 ? -6.731 -7.169 -6.319 1.00 94.06 93 ASN A CA 1
ATOM 711 C C . ASN A 1 93 ? -5.372 -7.181 -7.026 1.00 94.06 93 ASN A C 1
ATOM 713 O O . ASN A 1 93 ? -5.068 -6.286 -7.833 1.00 94.06 93 ASN A O 1
ATOM 717 N N . THR A 1 94 ? -4.589 -8.238 -6.798 1.00 94.31 94 THR A N 1
ATOM 718 C CA . THR A 1 94 ? -3.271 -8.420 -7.425 1.00 94.31 94 THR A CA 1
ATOM 719 C C . THR A 1 94 ? -3.347 -8.275 -8.942 1.00 94.31 94 THR A C 1
ATOM 721 O O . THR A 1 94 ? -2.502 -7.617 -9.549 1.00 94.31 94 THR A O 1
ATOM 724 N N . LYS A 1 95 ? -4.382 -8.848 -9.573 1.00 95.38 95 LYS A N 1
ATOM 725 C CA . LYS A 1 95 ? -4.567 -8.809 -11.031 1.00 95.38 95 LYS A CA 1
ATOM 726 C C . LYS A 1 95 ? -4.658 -7.373 -11.552 1.00 95.38 95 LYS A C 1
ATOM 728 O O . LYS A 1 95 ? -3.946 -7.027 -12.492 1.00 95.38 95 LYS A O 1
ATOM 733 N N . THR A 1 96 ? -5.502 -6.537 -10.947 1.00 95.69 96 THR A N 1
ATOM 734 C CA . THR A 1 96 ? -5.689 -5.139 -11.375 1.00 95.69 96 THR A CA 1
ATOM 735 C C . THR A 1 96 ? -4.456 -4.274 -11.106 1.00 95.69 96 THR A C 1
ATOM 737 O O . THR A 1 96 ? -4.060 -3.496 -11.974 1.00 95.69 96 THR A O 1
ATOM 740 N N . LEU A 1 97 ? -3.792 -4.450 -9.958 1.00 96.38 97 LEU A N 1
ATOM 741 C CA . LEU A 1 97 ? -2.570 -3.709 -9.615 1.00 96.38 97 LEU A CA 1
ATOM 742 C C . LEU A 1 97 ? -1.407 -4.090 -10.531 1.00 96.38 97 LEU A C 1
ATOM 744 O O . LEU A 1 97 ? -0.692 -3.221 -11.034 1.00 96.38 97 LEU A O 1
ATOM 748 N N . LYS A 1 98 ? -1.248 -5.391 -10.797 1.00 97.25 98 LYS A N 1
ATOM 749 C CA . LYS A 1 98 ? -0.238 -5.903 -11.720 1.00 97.25 98 LYS A CA 1
ATOM 750 C C . LYS A 1 98 ? -0.505 -5.414 -13.138 1.00 97.25 98 LYS A C 1
ATOM 752 O O . LYS A 1 98 ? 0.422 -4.931 -13.773 1.00 97.25 98 LYS A O 1
ATOM 757 N N . ALA A 1 99 ? -1.751 -5.445 -13.615 1.00 98.25 99 ALA A N 1
ATOM 758 C CA . ALA A 1 99 ? -2.098 -4.899 -14.928 1.00 98.25 99 ALA A CA 1
ATOM 759 C C . ALA A 1 99 ? -1.707 -3.415 -15.057 1.00 98.25 99 ALA A C 1
ATOM 761 O O . ALA A 1 99 ? -1.088 -3.032 -16.047 1.00 98.25 99 ALA A O 1
ATOM 762 N N . ALA A 1 100 ? -1.973 -2.594 -14.033 1.00 97.44 100 ALA A N 1
ATOM 763 C CA . ALA A 1 100 ? -1.567 -1.188 -14.024 1.00 97.44 100 ALA A CA 1
ATOM 764 C C . ALA A 1 100 ? -0.036 -1.003 -14.036 1.00 97.44 100 ALA A C 1
ATOM 766 O O . ALA A 1 100 ? 0.478 -0.105 -14.705 1.00 97.44 100 ALA A O 1
ATOM 767 N N . ALA A 1 101 ? 0.708 -1.843 -13.310 1.00 98.00 101 ALA A N 1
ATOM 768 C CA . ALA A 1 101 ? 2.169 -1.804 -13.304 1.00 98.00 101 ALA A CA 1
ATOM 769 C C . ALA A 1 101 ? 2.773 -2.228 -14.652 1.00 98.00 101 ALA A C 1
ATOM 771 O O . ALA A 1 101 ? 3.656 -1.545 -15.171 1.00 98.00 101 ALA A O 1
ATOM 772 N N . LEU A 1 102 ? 2.273 -3.321 -15.233 1.00 98.38 102 LEU A N 1
ATOM 773 C CA . LEU A 1 102 ? 2.749 -3.837 -16.515 1.00 98.38 102 LEU A CA 1
ATOM 774 C C . LEU A 1 102 ? 2.380 -2.906 -17.675 1.00 98.38 102 LEU A C 1
ATOM 776 O O . LEU A 1 102 ? 3.216 -2.678 -18.538 1.00 98.38 102 LEU A O 1
ATOM 780 N N . GLY A 1 103 ? 1.200 -2.281 -17.653 1.00 98.50 103 GLY A N 1
ATOM 781 C CA . GLY A 1 103 ? 0.824 -1.289 -18.663 1.00 98.50 103 GLY A CA 1
ATOM 782 C C . GLY A 1 103 ? 1.765 -0.079 -18.689 1.00 98.50 103 GLY A C 1
ATOM 783 O O . GLY A 1 103 ? 2.177 0.358 -19.762 1.00 98.50 103 GLY A O 1
ATOM 784 N N . LEU A 1 104 ? 2.175 0.429 -17.517 1.00 98.19 104 LEU A N 1
ATOM 785 C CA . LEU A 1 104 ? 3.194 1.483 -17.444 1.00 98.19 104 LEU A CA 1
ATOM 786 C C . LEU A 1 104 ? 4.545 0.993 -17.980 1.00 98.19 104 LEU A C 1
ATOM 788 O O . LEU A 1 104 ? 5.175 1.701 -18.762 1.00 98.19 104 LEU A O 1
ATOM 792 N N . ARG A 1 105 ? 4.986 -0.203 -17.568 1.00 98.50 105 ARG A N 1
ATOM 793 C CA . ARG A 1 105 ? 6.227 -0.812 -18.065 1.00 98.50 105 ARG A CA 1
ATOM 794 C C . ARG A 1 105 ? 6.221 -0.873 -19.589 1.00 98.50 105 ARG A C 1
ATOM 796 O O . ARG A 1 105 ? 7.164 -0.400 -20.209 1.00 98.50 105 ARG A O 1
ATOM 803 N N . ASP A 1 106 ? 5.164 -1.413 -20.182 1.00 98.62 106 ASP A N 1
ATOM 804 C CA . ASP A 1 106 ? 5.075 -1.632 -21.627 1.00 98.62 106 ASP A CA 1
ATOM 805 C C . ASP A 1 106 ? 5.111 -0.306 -22.392 1.00 98.62 106 ASP A C 1
ATOM 807 O O . ASP A 1 106 ? 5.834 -0.179 -23.380 1.00 98.62 106 ASP A O 1
ATOM 811 N N . ALA A 1 107 ? 4.424 0.721 -21.882 1.00 98.56 107 ALA A N 1
ATOM 812 C CA . ALA A 1 107 ? 4.475 2.065 -22.452 1.00 98.56 107 ALA A CA 1
ATOM 813 C C . ALA A 1 107 ? 5.883 2.690 -22.399 1.00 98.56 107 ALA A C 1
ATOM 815 O O . ALA A 1 107 ? 6.270 3.412 -23.317 1.00 98.56 107 ALA A O 1
ATOM 816 N N . LEU A 1 108 ? 6.659 2.430 -21.341 1.00 98.12 108 LEU A N 1
ATOM 817 C CA . LEU A 1 108 ? 8.039 2.914 -21.213 1.00 98.12 108 LEU A CA 1
ATOM 818 C C . LEU A 1 108 ? 9.004 2.113 -22.099 1.00 98.12 108 LEU A C 1
ATOM 820 O O . LEU A 1 108 ? 9.851 2.706 -22.766 1.00 98.12 108 LEU A O 1
ATOM 824 N N . VAL A 1 109 ? 8.840 0.792 -22.174 1.00 98.44 109 VAL A N 1
ATOM 825 C CA . VAL A 1 109 ? 9.626 -0.092 -23.051 1.00 98.44 109 VAL A CA 1
ATOM 826 C C . VAL A 1 109 ? 9.429 0.273 -24.518 1.00 98.44 109 VAL A C 1
ATOM 828 O O . VAL A 1 109 ? 10.404 0.373 -25.257 1.00 98.44 109 VAL A O 1
ATOM 831 N N . ALA A 1 110 ? 8.197 0.581 -24.932 1.00 98.44 110 ALA A N 1
ATOM 832 C CA . ALA A 1 110 ? 7.908 1.076 -26.279 1.00 98.44 110 ALA A CA 1
ATOM 833 C C . ALA A 1 110 ? 8.646 2.389 -26.620 1.00 98.44 110 ALA A C 1
ATOM 835 O O . ALA A 1 110 ? 8.799 2.728 -27.790 1.00 98.44 110 ALA A O 1
ATOM 836 N N . ARG A 1 111 ? 9.127 3.122 -25.607 1.00 98.25 111 ARG A N 1
ATOM 837 C CA . ARG A 1 111 ? 9.933 4.347 -25.741 1.00 98.25 111 ARG A CA 1
ATOM 838 C C . ARG A 1 111 ? 11.438 4.095 -25.575 1.00 98.25 111 ARG A C 1
ATOM 840 O O . ARG A 1 111 ? 12.195 5.053 -25.453 1.00 98.25 111 ARG A O 1
ATOM 847 N N . GLY A 1 112 ? 11.869 2.833 -25.546 1.00 98.12 112 GLY A N 1
ATOM 848 C CA . GLY A 1 112 ? 13.273 2.437 -25.415 1.00 98.12 112 GLY A CA 1
ATOM 849 C C . GLY A 1 112 ? 13.813 2.434 -23.982 1.00 98.12 112 GLY A C 1
ATOM 850 O O . GLY A 1 112 ? 15.027 2.421 -23.794 1.00 98.12 112 GLY A O 1
ATOM 851 N N . LEU A 1 113 ? 12.945 2.472 -22.966 1.00 98.06 113 LEU A N 1
ATOM 852 C CA . LEU A 1 113 ? 13.354 2.408 -21.560 1.00 98.06 113 LEU A CA 1
ATOM 853 C C . LEU A 1 113 ? 13.395 0.963 -21.036 1.00 98.06 113 LEU A C 1
ATOM 855 O O . LEU A 1 113 ? 12.858 0.038 -21.643 1.00 98.06 113 LEU A O 1
ATOM 859 N N . SER A 1 114 ? 14.033 0.779 -19.878 1.00 97.44 114 SER A N 1
ATOM 860 C CA . SER A 1 114 ? 14.165 -0.524 -19.212 1.00 97.44 114 SER A CA 1
ATOM 861 C C . SER A 1 114 ? 12.802 -1.173 -18.899 1.00 97.44 114 SER A C 1
ATOM 863 O O . SER A 1 114 ? 11.890 -0.479 -18.440 1.00 97.44 114 SER A O 1
ATOM 865 N N . PRO A 1 115 ? 12.661 -2.508 -19.049 1.00 97.69 115 PRO A N 1
ATOM 866 C CA . PRO A 1 115 ? 11.482 -3.248 -18.591 1.00 97.69 115 PRO A CA 1
ATOM 867 C C . PRO A 1 115 ? 11.427 -3.420 -17.063 1.00 97.69 115 PRO A C 1
ATOM 869 O O . PRO A 1 115 ? 10.413 -3.882 -16.539 1.00 97.69 115 PRO A O 1
ATOM 872 N N . ILE A 1 116 ? 12.503 -3.074 -16.351 1.00 98.38 116 ILE A N 1
ATOM 873 C CA . ILE A 1 116 ? 12.579 -3.094 -14.890 1.00 98.38 116 ILE A CA 1
ATOM 874 C C . ILE A 1 116 ? 12.312 -1.680 -14.382 1.00 98.38 116 ILE A C 1
ATOM 876 O O . ILE A 1 116 ? 13.082 -0.755 -14.648 1.00 98.38 116 ILE A O 1
ATOM 880 N N . LEU A 1 117 ? 11.223 -1.511 -13.635 1.00 98.38 117 LEU A N 1
ATOM 881 C CA . LEU A 1 117 ? 10.861 -0.246 -13.012 1.00 98.38 117 LEU A CA 1
ATOM 882 C C . LEU A 1 117 ? 11.438 -0.194 -11.602 1.00 98.38 117 LEU A C 1
ATOM 884 O O . LEU A 1 117 ? 11.130 -1.037 -10.769 1.00 98.38 117 LEU A O 1
ATOM 888 N N . HIS A 1 118 ? 12.239 0.823 -11.312 1.00 97.88 118 HIS A N 1
ATOM 889 C CA . HIS A 1 118 ? 12.614 1.155 -9.939 1.00 97.88 118 HIS A CA 1
ATOM 890 C C . HIS A 1 118 ? 11.576 2.112 -9.340 1.00 97.88 118 HIS A C 1
ATOM 892 O O . HIS A 1 118 ? 10.971 2.915 -10.053 1.00 97.88 118 HIS A O 1
ATOM 898 N N . GLY A 1 119 ? 11.352 2.021 -8.032 1.00 95.50 119 GLY A N 1
ATOM 899 C CA . GLY A 1 119 ? 10.375 2.831 -7.314 1.00 95.50 119 GLY A CA 1
ATOM 900 C C . GLY A 1 119 ? 11.039 3.770 -6.314 1.00 95.50 119 GLY A C 1
ATOM 901 O O . GLY A 1 119 ? 11.862 3.347 -5.510 1.00 95.50 119 GLY A O 1
ATOM 902 N N . ALA A 1 120 ? 10.629 5.032 -6.313 1.00 94.44 120 ALA A N 1
ATOM 903 C CA . ALA A 1 120 ? 10.934 5.968 -5.239 1.00 94.44 120 ALA A CA 1
ATOM 904 C C . ALA A 1 120 ? 9.626 6.590 -4.750 1.00 94.44 120 ALA A C 1
ATOM 906 O O . ALA A 1 120 ? 8.751 6.916 -5.555 1.00 94.44 120 ALA A O 1
ATOM 907 N N . SER A 1 121 ? 9.456 6.729 -3.440 1.00 92.75 121 SER A N 1
ATOM 908 C CA . SER A 1 121 ? 8.288 7.399 -2.868 1.00 92.75 121 SER A CA 1
ATOM 909 C C . SER A 1 121 ? 8.690 8.424 -1.829 1.00 92.75 121 SER A C 1
ATOM 911 O O . SER A 1 121 ? 9.494 8.146 -0.947 1.00 92.75 121 SER A O 1
ATOM 913 N N . PHE A 1 122 ? 8.064 9.589 -1.954 1.00 91.25 122 PHE A N 1
ATOM 914 C CA . PHE A 1 122 ? 8.123 10.710 -1.013 1.00 91.25 122 PHE A CA 1
ATOM 915 C C . PHE A 1 122 ? 6.760 10.963 -0.360 1.00 91.25 122 PHE A C 1
ATOM 917 O O . PHE A 1 122 ? 6.578 11.909 0.397 1.00 91.25 122 PHE A O 1
ATOM 924 N N . THR A 1 123 ? 5.767 10.148 -0.720 1.00 91.06 123 THR A N 1
ATOM 925 C CA . THR A 1 123 ? 4.392 10.258 -0.245 1.00 91.06 123 THR A CA 1
ATOM 926 C C . THR A 1 123 ? 4.054 9.065 0.638 1.00 91.06 123 THR A C 1
ATOM 928 O O . THR A 1 123 ? 4.659 7.998 0.484 1.00 91.06 123 THR A O 1
ATOM 931 N N . PRO A 1 124 ? 3.100 9.213 1.570 1.00 91.12 124 PRO A N 1
ATOM 932 C CA . PRO A 1 124 ? 2.804 8.145 2.506 1.00 91.12 124 PRO A CA 1
ATOM 933 C C . PRO A 1 124 ? 2.264 6.875 1.822 1.00 91.12 124 PRO A C 1
ATOM 935 O O . PRO A 1 124 ? 1.461 6.971 0.888 1.00 91.12 124 PRO A O 1
ATOM 938 N N . PRO A 1 125 ? 2.638 5.678 2.307 1.00 93.19 125 PRO A N 1
ATOM 939 C CA . PRO A 1 125 ? 2.308 4.406 1.658 1.00 93.19 125 PRO A CA 1
ATOM 940 C C . PRO A 1 125 ? 0.833 3.993 1.767 1.00 93.19 125 PRO A C 1
ATOM 942 O O . PRO A 1 125 ? 0.395 3.104 1.044 1.00 93.19 125 PRO A O 1
ATOM 945 N N . TYR A 1 126 ? 0.053 4.647 2.632 1.00 93.06 126 TYR A N 1
ATOM 946 C CA . TYR A 1 126 ? -1.403 4.477 2.707 1.00 93.06 126 TYR A CA 1
ATOM 947 C C . TYR A 1 126 ? -2.157 5.174 1.561 1.00 93.06 126 TYR A C 1
ATOM 949 O O . TYR A 1 126 ? -3.355 4.956 1.394 1.00 93.06 126 TYR A O 1
ATOM 957 N N . HIS A 1 127 ? -1.479 5.993 0.748 1.00 91.56 127 HIS A N 1
ATOM 958 C CA . HIS A 1 127 ? -2.020 6.537 -0.497 1.00 91.56 127 HIS A CA 1
ATOM 959 C C . HIS A 1 127 ? -1.550 5.723 -1.703 1.00 91.56 127 HIS A C 1
ATOM 961 O O . HIS A 1 127 ? -0.410 5.263 -1.757 1.00 91.56 127 HIS A O 1
ATOM 967 N N . VAL A 1 128 ? -2.389 5.630 -2.740 1.00 92.12 128 VAL A N 1
ATOM 968 C CA . VAL A 1 128 ? -2.031 4.933 -3.990 1.00 92.12 128 VAL A CA 1
ATOM 969 C C . VAL A 1 128 ? -0.747 5.483 -4.629 1.00 92.12 128 VAL A C 1
ATOM 971 O O . VAL A 1 128 ? 0.023 4.727 -5.217 1.00 92.12 128 VAL A O 1
ATOM 974 N N . SER A 1 129 ? -0.478 6.783 -4.472 1.00 91.44 129 SER A N 1
ATOM 975 C CA . SER A 1 129 ? 0.735 7.440 -4.965 1.00 91.44 129 SER A CA 1
ATOM 976 C C . SER A 1 129 ? 2.013 6.978 -4.257 1.00 91.44 129 SER A C 1
ATOM 978 O O . SER A 1 129 ? 3.053 6.928 -4.909 1.00 91.44 129 SER A O 1
ATOM 980 N N . GLY A 1 130 ? 1.940 6.607 -2.974 1.00 93.19 130 GLY A N 1
ATOM 981 C CA . GLY A 1 130 ? 3.062 6.034 -2.221 1.00 93.19 130 GLY A CA 1
ATOM 982 C C . GLY 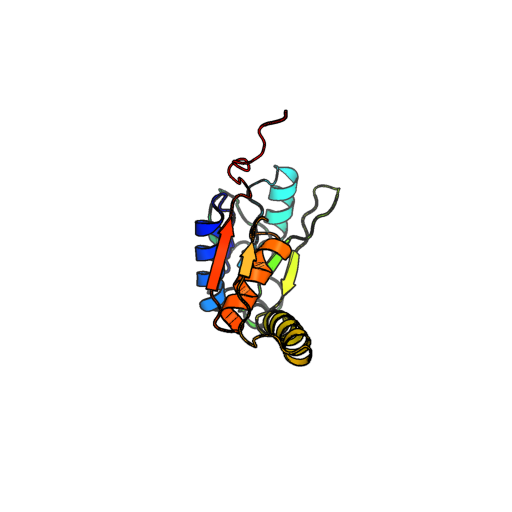A 1 130 ? 3.153 4.510 -2.344 1.00 93.19 130 GLY A C 1
ATOM 983 O O . GLY A 1 130 ? 4.237 3.941 -2.255 1.00 93.19 130 GLY A O 1
ATOM 984 N N . LEU A 1 131 ? 2.030 3.834 -2.601 1.00 95.38 131 LEU A N 1
ATOM 985 C CA . LEU A 1 131 ? 1.967 2.378 -2.745 1.00 95.38 131 LEU A CA 1
ATOM 986 C C . LEU A 1 131 ? 2.412 1.885 -4.131 1.00 95.38 131 LEU A C 1
ATOM 988 O O . LEU A 1 131 ? 3.149 0.909 -4.257 1.00 95.38 131 LEU A O 1
ATOM 992 N N . MET A 1 132 ? 1.955 2.524 -5.208 1.00 96.38 132 MET A N 1
ATOM 993 C CA . MET A 1 132 ? 2.207 2.013 -6.560 1.00 96.38 132 MET A CA 1
ATOM 994 C C . MET A 1 132 ? 3.692 1.948 -6.945 1.00 96.38 132 MET A C 1
ATOM 996 O O . MET A 1 132 ? 4.049 1.004 -7.651 1.00 96.38 132 MET A O 1
ATOM 1000 N N . PRO A 1 133 ? 4.580 2.872 -6.523 1.00 97.00 133 PRO A N 1
ATOM 1001 C CA . PRO A 1 133 ? 6.007 2.751 -6.814 1.00 97.00 133 PRO A CA 1
ATOM 1002 C C . PRO A 1 133 ? 6.641 1.469 -6.258 1.00 97.00 133 PRO A C 1
ATOM 1004 O O . PRO A 1 133 ? 7.426 0.847 -6.972 1.00 97.00 133 PRO A O 1
ATOM 1007 N N . VAL A 1 134 ? 6.271 1.027 -5.048 1.00 96.81 134 VAL A N 1
ATOM 1008 C CA . VAL A 1 134 ? 6.790 -0.236 -4.494 1.00 96.81 134 VAL A CA 1
ATOM 1009 C C . VAL A 1 134 ? 6.222 -1.454 -5.221 1.00 96.81 134 VAL A C 1
ATOM 1011 O O . VAL A 1 134 ? 6.974 -2.363 -5.564 1.00 96.81 134 VAL A O 1
ATOM 1014 N N . LEU A 1 135 ? 4.926 -1.447 -5.553 1.00 96.81 135 LEU A N 1
ATOM 1015 C CA . LEU A 1 135 ? 4.301 -2.554 -6.281 1.00 96.81 135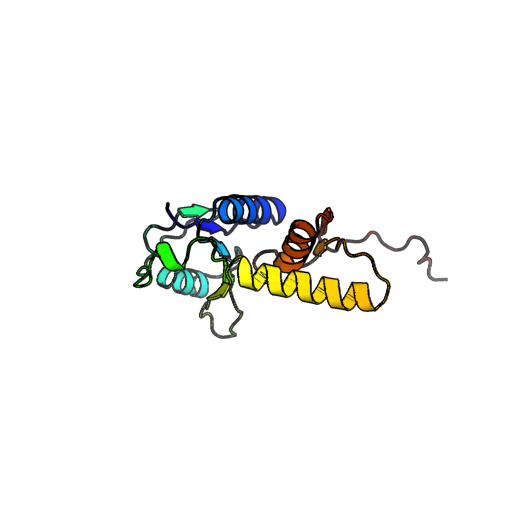 LEU A CA 1
ATOM 1016 C C . LEU A 1 135 ? 4.856 -2.693 -7.702 1.00 96.81 135 LEU A C 1
ATOM 1018 O O . LEU A 1 135 ? 5.101 -3.803 -8.165 1.00 96.81 135 LEU A O 1
ATOM 1022 N N . ARG A 1 136 ? 5.098 -1.575 -8.397 1.00 97.81 136 ARG A N 1
ATOM 1023 C CA . ARG A 1 136 ? 5.737 -1.572 -9.723 1.00 97.81 136 ARG A CA 1
ATOM 1024 C C . ARG A 1 136 ? 7.124 -2.189 -9.657 1.00 97.81 136 ARG A C 1
ATOM 1026 O O . ARG A 1 136 ? 7.400 -3.098 -10.433 1.00 97.81 136 ARG A O 1
ATOM 1033 N N . ALA A 1 137 ? 7.940 -1.747 -8.698 1.00 97.94 137 ALA A N 1
ATOM 1034 C CA . ALA A 1 137 ? 9.257 -2.320 -8.475 1.00 97.94 137 ALA A CA 1
ATOM 1035 C C . ALA A 1 137 ? 9.174 -3.828 -8.233 1.00 97.94 137 ALA A C 1
ATOM 1037 O O . ALA A 1 137 ? 9.785 -4.594 -8.973 1.00 97.94 137 ALA A O 1
ATOM 1038 N N . GLN A 1 138 ? 8.315 -4.269 -7.315 1.00 96.25 138 GLN A N 1
ATOM 1039 C CA . GLN A 1 138 ? 8.117 -5.686 -7.029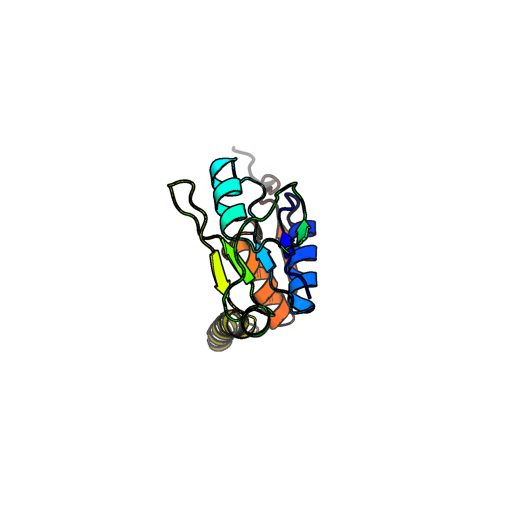 1.00 96.25 138 GLN A CA 1
ATOM 1040 C C . GLN A 1 138 ? 7.681 -6.494 -8.265 1.00 96.25 138 GLN A C 1
ATOM 1042 O O . GLN A 1 138 ? 8.250 -7.548 -8.541 1.00 96.25 138 GLN A O 1
ATOM 1047 N N . PHE A 1 139 ? 6.700 -6.019 -9.038 1.00 97.38 139 PHE A N 1
ATOM 1048 C CA . PHE A 1 139 ? 6.172 -6.761 -10.189 1.00 97.38 139 PHE A CA 1
ATOM 1049 C C . PHE A 1 139 ? 7.117 -6.818 -11.390 1.00 97.38 139 PHE A C 1
ATOM 1051 O O . PHE A 1 139 ? 6.958 -7.706 -12.229 1.00 97.38 139 PHE A O 1
ATOM 1058 N N . THR A 1 140 ? 8.077 -5.897 -11.486 1.00 98.00 140 THR A N 1
ATOM 1059 C CA . THR A 1 140 ? 9.075 -5.874 -12.567 1.00 98.00 140 THR A CA 1
ATOM 1060 C C . THR A 1 140 ? 10.484 -6.267 -12.118 1.00 98.00 140 THR A C 1
ATOM 1062 O O . THR A 1 140 ? 11.404 -6.196 -12.922 1.00 98.00 140 THR A O 1
ATOM 1065 N N . GLY A 1 141 ? 10.671 -6.675 -10.856 1.00 97.75 141 GLY A N 1
ATOM 1066 C CA . GLY A 1 141 ? 11.975 -7.078 -10.312 1.00 97.75 141 GLY A CA 1
ATOM 1067 C C . GLY A 1 141 ? 12.944 -5.921 -10.028 1.00 97.75 141 GLY A C 1
ATOM 1068 O O . GLY A 1 141 ? 14.154 -6.115 -10.042 1.00 97.75 141 GLY A O 1
ATOM 1069 N N . GLY A 1 142 ? 12.428 -4.712 -9.815 1.00 97.81 142 GLY A N 1
ATOM 1070 C CA . GLY A 1 142 ? 13.212 -3.524 -9.499 1.00 97.81 142 GLY A CA 1
ATOM 1071 C C . GLY A 1 142 ? 13.397 -3.286 -8.001 1.00 97.81 142 GLY A C 1
ATOM 1072 O O . GLY A 1 142 ? 12.797 -3.937 -7.148 1.00 97.81 142 GLY A O 1
ATOM 1073 N N . ASN A 1 143 ? 14.212 -2.278 -7.696 1.00 97.31 143 ASN A N 1
ATOM 1074 C CA . ASN A 1 143 ? 14.468 -1.806 -6.332 1.00 97.31 143 ASN A CA 1
ATOM 1075 C C . ASN A 1 143 ? 13.499 -0.687 -5.935 1.00 97.31 143 ASN A C 1
ATOM 1077 O O . ASN A 1 143 ? 13.091 0.110 -6.783 1.00 97.31 143 ASN A O 1
ATOM 1081 N N . TYR A 1 144 ? 13.189 -0.595 -4.642 1.00 96.38 144 TYR A N 1
ATOM 1082 C CA . TYR A 1 144 ? 12.339 0.447 -4.071 1.00 96.38 144 TYR A CA 1
ATOM 1083 C C . TYR A 1 144 ? 13.042 1.202 -2.933 1.00 96.38 144 TYR A C 1
ATOM 1085 O O . TYR A 1 144 ? 13.675 0.583 -2.079 1.00 96.38 144 TYR A O 1
ATOM 1093 N N . GLY A 1 145 ? 12.882 2.528 -2.903 1.00 93.75 145 GLY A N 1
ATOM 1094 C CA . GLY A 1 145 ? 13.302 3.401 -1.806 1.00 93.75 145 GLY A CA 1
ATOM 1095 C C . GLY A 1 145 ? 12.180 4.332 -1.338 1.00 93.75 145 GLY A C 1
ATOM 1096 O O . GLY A 1 145 ? 11.443 4.897 -2.149 1.00 93.75 145 GLY A O 1
ATOM 1097 N N . HIS A 1 146 ? 12.065 4.517 -0.022 1.00 91.00 146 HIS A N 1
ATOM 1098 C CA . HIS A 1 146 ? 11.208 5.536 0.585 1.00 91.00 146 HIS A CA 1
ATOM 1099 C C . HIS A 1 146 ? 12.073 6.654 1.162 1.00 91.00 146 HIS A C 1
ATOM 1101 O O . HIS A 1 146 ? 13.059 6.374 1.843 1.00 91.00 146 HIS A O 1
ATOM 1107 N N . TYR A 1 147 ? 11.691 7.900 0.912 1.00 89.56 147 TYR A N 1
ATOM 1108 C CA . TYR A 1 147 ? 12.466 9.079 1.274 1.00 89.56 147 TYR A CA 1
ATOM 1109 C C . TYR A 1 147 ? 11.554 10.115 1.928 1.00 89.56 147 TYR A C 1
ATOM 1111 O O . TYR A 1 147 ? 10.396 10.264 1.551 1.00 89.56 147 TYR A O 1
ATOM 1119 N N . ASP A 1 148 ? 12.085 10.867 2.883 1.00 82.88 148 ASP A N 1
ATOM 1120 C CA . ASP A 1 148 ? 11.335 11.879 3.636 1.00 82.88 148 ASP A CA 1
ATOM 1121 C C . ASP A 1 148 ? 11.310 13.263 2.956 1.00 82.88 148 ASP A C 1
ATOM 1123 O O . ASP A 1 148 ? 10.764 14.219 3.504 1.00 82.88 148 ASP A O 1
ATOM 1127 N N . GLY A 1 149 ? 11.919 13.381 1.771 1.00 79.69 149 GLY A N 1
ATOM 1128 C CA . GLY A 1 149 ? 11.985 14.622 0.995 1.00 79.69 149 GLY A CA 1
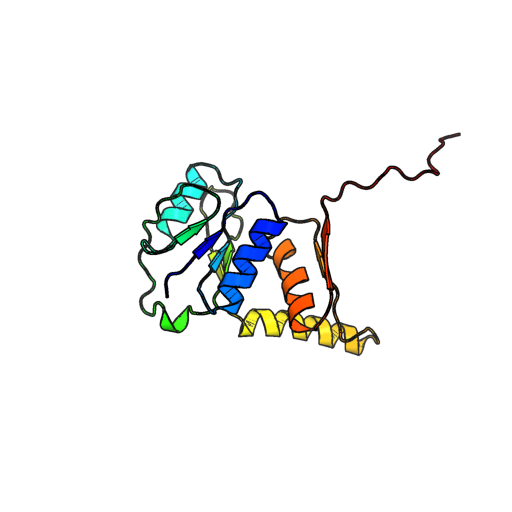ATOM 1129 C C . GLY A 1 149 ? 12.875 15.707 1.605 1.00 79.69 149 GLY A C 1
ATOM 1130 O O . GLY A 1 149 ? 12.915 16.819 1.078 1.00 79.69 149 GLY A O 1
ATOM 1131 N N . ARG A 1 150 ? 13.604 15.412 2.690 1.00 81.06 150 ARG A N 1
ATOM 1132 C CA . ARG A 1 150 ? 14.558 16.339 3.302 1.00 81.06 150 ARG A CA 1
ATOM 1133 C C . ARG A 1 150 ? 15.902 16.187 2.612 1.00 81.06 150 ARG A C 1
ATOM 1135 O O . ARG A 1 150 ? 16.718 15.337 2.955 1.00 81.06 150 ARG A O 1
ATOM 1142 N N . PHE A 1 151 ? 16.122 17.024 1.611 1.00 79.94 151 PHE A N 1
ATOM 1143 C CA . PHE A 1 151 ? 17.407 17.113 0.934 1.00 79.94 151 PHE A CA 1
ATOM 1144 C C . PHE A 1 151 ? 18.320 18.092 1.671 1.00 79.94 151 PHE A C 1
ATOM 1146 O O . PHE A 1 151 ? 17.863 19.106 2.202 1.00 79.94 151 PHE A O 1
ATOM 1153 N N . LEU A 1 152 ? 19.619 17.791 1.696 1.00 80.38 152 LEU A N 1
ATOM 1154 C CA . LEU A 1 152 ? 20.612 18.756 2.155 1.00 80.38 152 LEU A CA 1
ATOM 1155 C C . LEU A 1 152 ? 20.573 20.003 1.251 1.00 80.38 152 LEU A C 1
ATOM 1157 O O . LEU A 1 152 ? 20.277 19.878 0.058 1.00 80.38 152 LEU A O 1
ATOM 1161 N N . PRO A 1 153 ? 20.875 21.200 1.787 1.00 80.81 153 PRO A N 1
ATOM 1162 C CA . PRO A 1 153 ? 20.996 22.397 0.967 1.00 80.81 153 PRO A CA 1
ATOM 1163 C C . PRO A 1 153 ? 22.024 22.180 -0.147 1.00 80.81 153 PRO A C 1
ATOM 1165 O O . PRO A 1 153 ? 23.062 21.556 0.079 1.00 80.81 153 PRO A O 1
ATOM 1168 N N . ASN A 1 154 ? 21.761 22.732 -1.336 1.00 80.69 154 ASN A N 1
ATOM 1169 C CA . ASN A 1 154 ? 22.747 22.714 -2.414 1.00 80.69 154 ASN A CA 1
ATOM 1170 C C . ASN A 1 154 ? 24.016 23.463 -1.963 1.00 80.69 154 ASN A C 1
ATOM 1172 O O . ASN A 1 154 ? 23.923 24.652 -1.640 1.00 80.69 154 ASN A O 1
ATOM 1176 N N . PRO A 1 155 ? 25.200 22.824 -1.988 1.00 74.75 155 PRO A N 1
ATOM 1177 C CA . PRO A 1 155 ? 26.441 23.436 -1.513 1.00 74.75 155 PRO A CA 1
ATOM 1178 C C . PRO A 1 155 ? 26.904 24.645 -2.348 1.00 74.75 155 PRO A C 1
ATOM 1180 O O . PRO A 1 155 ? 27.790 25.373 -1.919 1.00 74.75 155 PRO A O 1
ATOM 1183 N N . THR A 1 156 ? 26.300 24.900 -3.513 1.00 67.69 156 THR A N 1
ATOM 1184 C CA . THR A 1 156 ? 26.630 26.017 -4.417 1.00 67.69 156 THR A CA 1
ATOM 1185 C C . THR A 1 156 ? 25.756 27.267 -4.251 1.00 67.69 156 THR A C 1
ATOM 1187 O O . THR A 1 156 ? 25.901 28.214 -5.017 1.00 67.69 156 THR A O 1
ATOM 1190 N N . SER A 1 157 ? 24.876 27.332 -3.247 1.00 57.09 157 SER A N 1
ATOM 1191 C CA . SER A 1 157 ? 24.104 28.547 -2.937 1.00 57.09 157 SER A CA 1
ATOM 1192 C C . SER A 1 157 ? 24.870 29.500 -2.002 1.00 57.09 157 SER A C 1
ATOM 1194 O O . SER A 1 157 ? 24.342 29.937 -0.978 1.00 57.09 157 SER A O 1
ATOM 1196 N N . THR A 1 158 ? 26.102 29.873 -2.342 1.00 52.72 158 THR A N 1
ATOM 1197 C CA . THR A 1 158 ? 26.642 31.160 -1.883 1.00 52.72 158 THR A CA 1
ATOM 1198 C C . THR A 1 158 ? 26.039 32.229 -2.783 1.00 52.72 158 THR A C 1
ATOM 1200 O O . THR A 1 158 ? 26.428 32.365 -3.942 1.00 52.72 158 THR A O 1
ATOM 1203 N N . ARG A 1 159 ? 25.022 32.940 -2.282 1.00 55.81 159 ARG A N 1
ATOM 1204 C CA . ARG A 1 159 ? 24.585 34.192 -2.908 1.00 55.81 159 ARG A CA 1
ATOM 1205 C C . ARG A 1 159 ? 25.780 35.147 -2.858 1.00 55.81 159 ARG A C 1
ATOM 1207 O O . ARG A 1 159 ? 26.268 35.411 -1.761 1.00 55.81 159 ARG A O 1
ATOM 1214 N N . ASN A 1 160 ? 26.253 35.576 -4.027 1.00 48.88 160 ASN A N 1
ATOM 1215 C CA . ASN A 1 160 ? 27.088 36.772 -4.146 1.00 48.88 160 ASN A CA 1
ATOM 1216 C C . ASN A 1 160 ? 26.296 38.000 -3.694 1.00 48.88 160 ASN A C 1
ATOM 1218 O O . ASN A 1 160 ? 25.067 38.018 -3.948 1.00 48.88 160 ASN A O 1
#

Sequence (160 aa):
MKSIAVFHSDPKKYLQEVLTAHSNSRPVFLGNPNWGPAELKSAAQLIPKETIVEGIHLTPHGTAPANWPEAWMDCLFIPTGGTGGKVKFVIHNTKTLKAAALGLRDALVARGLSPILHGASFTPPYHVSGLMPVLRAQFTGGNYGHYDGRFLPNPTSTRN

Secondary structure (DSSP, 8-state):
---EEE--SSHHHHHHHHHHHHHTT--EEE--TT--HHHHHHHHHHSBTT-EEESS-----BPPPTTTTGGGTT-EEEEEP-TTS--EEEEE-HHHHHHHHHHHHHHHHTTT--SSPPEEE-S-TTSHHHHHHHHHHHHHT--EEE--S-PPPPTT----

Foldseek 3Di:
DAAEEEAAPDQVVRCVVVVVCLVVQHQYELDHNPQDPLLLVLVLQDHDQRYHYPHDDGGRDHHDPPPPPPVRRSKYFAWDDDPPSHTHTDIDHPVRLLVVLQVVLVVVVVVVDDSAQAAEDCDGCSHPRRVSRVSSNVSSVHYYDYDVPDDDPDPPPPDD